Protein AF-D4YV75-F1 (afdb_monomer_lite)

pLDDT: mean 76.71, std 14.88, range [39.53, 92.44]

Structure (mmCIF, N/CA/C/O backbone):
data_AF-D4YV75-F1
#
_entry.id   AF-D4YV75-F1
#
loop_
_atom_site.group_PDB
_atom_site.id
_atom_site.type_symbol
_atom_site.label_atom_id
_atom_site.label_alt_id
_atom_site.label_comp_id
_atom_site.label_asym_id
_atom_site.label_entity_id
_atom_site.label_seq_id
_atom_site.pdbx_PDB_ins_code
_atom_site.Cartn_x
_atom_site.Cartn_y
_atom_site.Cartn_z
_atom_site.occupancy
_atom_site.B_iso_or_equiv
_atom_site.auth_seq_id
_atom_site.auth_comp_id
_atom_site.auth_asym_id
_atom_site.auth_atom_id
_atom_site.pdbx_PDB_model_num
ATOM 1 N N . ASP A 1 1 ? 3.091 2.700 12.219 1.00 57.12 1 ASP A N 1
ATOM 2 C CA . ASP A 1 1 ? 2.696 1.927 11.023 1.00 57.12 1 ASP A CA 1
ATOM 3 C C . ASP A 1 1 ? 1.270 1.452 11.230 1.00 57.12 1 ASP A C 1
ATOM 5 O O . ASP A 1 1 ? 0.926 1.107 12.356 1.00 57.12 1 ASP A O 1
ATOM 9 N N . ARG A 1 2 ? 0.426 1.504 10.202 1.00 67.69 2 ARG A N 1
ATOM 10 C CA . ARG A 1 2 ? -1.005 1.200 10.325 1.00 67.69 2 ARG A CA 1
ATOM 11 C C . ARG A 1 2 ? -1.344 0.069 9.375 1.00 67.69 2 ARG A C 1
ATOM 13 O O . ARG A 1 2 ? -1.240 0.256 8.169 1.00 67.69 2 ARG A O 1
ATOM 20 N N . PHE A 1 3 ? -1.758 -1.055 9.974 1.00 71.12 3 PHE A N 1
ATOM 21 C CA . PHE A 1 3 ? -1.988 -2.395 9.407 1.00 71.12 3 PHE A CA 1
ATOM 22 C C . PHE A 1 3 ? -2.296 -2.436 7.904 1.00 71.12 3 PHE A C 1
ATOM 24 O O . PHE A 1 3 ? -1.703 -3.229 7.177 1.00 71.12 3 PHE A O 1
ATOM 31 N N . ILE A 1 4 ? -3.201 -1.571 7.439 1.00 77.69 4 ILE A N 1
ATOM 32 C CA . ILE A 1 4 ? -3.550 -1.402 6.030 1.00 77.69 4 ILE A CA 1
ATOM 33 C C . ILE A 1 4 ? -3.619 0.095 5.693 1.00 77.69 4 ILE A C 1
ATOM 35 O O . ILE A 1 4 ? -4.326 0.851 6.359 1.00 77.69 4 ILE A O 1
ATOM 39 N N . ARG A 1 5 ? -2.947 0.518 4.610 1.00 80.44 5 ARG A N 1
ATOM 40 C CA . ARG A 1 5 ? -3.091 1.871 4.028 1.00 80.44 5 ARG A CA 1
ATOM 41 C C . ARG A 1 5 ? -4.171 1.962 2.943 1.00 80.44 5 ARG A C 1
ATOM 43 O O . ARG A 1 5 ? -4.772 3.019 2.790 1.00 80.44 5 ARG A O 1
ATOM 50 N N . PHE A 1 6 ? -4.440 0.870 2.222 1.00 82.69 6 PHE A N 1
ATOM 51 C CA . PHE A 1 6 ? -5.451 0.792 1.157 1.00 82.69 6 PHE A CA 1
ATOM 52 C C . PHE A 1 6 ? -6.162 -0.564 1.162 1.00 82.69 6 PHE A C 1
ATOM 54 O O . PHE A 1 6 ? -5.513 -1.591 1.337 1.00 82.69 6 PHE A O 1
ATOM 61 N N . GLY A 1 7 ? -7.472 -0.581 0.903 1.00 85.75 7 GLY A N 1
ATOM 62 C CA . GLY A 1 7 ? -8.258 -1.822 0.866 1.00 85.75 7 GLY A CA 1
ATOM 63 C C . GLY A 1 7 ? -8.709 -2.328 2.240 1.00 85.75 7 GLY A C 1
ATOM 64 O O . GLY A 1 7 ? -8.941 -3.526 2.390 1.00 85.75 7 GLY A O 1
ATOM 65 N N . TYR A 1 8 ? -8.843 -1.429 3.226 1.00 87.50 8 TYR A N 1
ATOM 66 C CA . TYR A 1 8 ? -9.352 -1.755 4.563 1.00 87.50 8 TYR A CA 1
ATOM 67 C C . TYR A 1 8 ? -10.682 -2.516 4.486 1.00 87.50 8 TYR A C 1
ATOM 69 O O . TYR A 1 8 ? -10.765 -3.621 5.001 1.00 87.50 8 TYR A O 1
ATOM 77 N N . ASP A 1 9 ? -11.663 -2.005 3.739 1.00 87.81 9 ASP A N 1
ATOM 78 C CA . ASP A 1 9 ? -13.004 -2.597 3.600 1.00 87.81 9 ASP A CA 1
ATOM 79 C C . ASP A 1 9 ? -12.979 -4.040 3.066 1.00 87.81 9 ASP A C 1
ATOM 81 O O . ASP A 1 9 ? -13.816 -4.870 3.423 1.00 87.81 9 ASP A O 1
ATOM 85 N N . TRP A 1 10 ? -12.011 -4.373 2.204 1.00 91.06 10 TRP A N 1
ATOM 86 C CA . TRP A 1 10 ? -11.849 -5.733 1.687 1.00 91.06 10 TRP A CA 1
ATOM 87 C C . TRP A 1 10 ? -11.320 -6.678 2.771 1.00 91.06 10 TRP A C 1
ATOM 89 O O . TRP A 1 10 ? -11.851 -7.776 2.944 1.00 91.06 10 TRP A O 1
ATOM 99 N N . PHE A 1 11 ? -10.318 -6.236 3.533 1.00 87.94 11 PHE A N 1
ATOM 100 C CA . PHE A 1 11 ? -9.771 -6.991 4.661 1.00 87.94 11 PHE A CA 1
ATOM 101 C C . PHE A 1 11 ? -10.751 -7.089 5.830 1.00 87.94 11 PHE A C 1
ATOM 103 O O . PHE A 1 11 ? -10.843 -8.138 6.453 1.00 87.94 11 PHE A O 1
ATOM 110 N N . GLU A 1 12 ? -11.523 -6.043 6.105 1.00 89.62 12 GLU A N 1
ATOM 111 C CA . GLU A 1 12 ? -12.562 -6.048 7.130 1.00 89.62 12 GLU A CA 1
ATOM 112 C C . GLU A 1 12 ? -13.642 -7.088 6.789 1.00 89.62 12 GLU A C 1
ATOM 114 O O . GLU A 1 12 ? -13.989 -7.926 7.622 1.00 89.62 12 GLU A O 1
ATOM 119 N N . ASN A 1 13 ? -14.089 -7.133 5.528 1.00 90.81 13 ASN A N 1
ATOM 120 C CA . ASN A 1 13 ? -14.983 -8.182 5.032 1.00 90.81 13 ASN A CA 1
ATOM 121 C C . ASN A 1 13 ? -14.348 -9.585 5.047 1.00 90.81 13 ASN A C 1
ATOM 123 O O . ASN A 1 13 ? -15.058 -10.571 5.251 1.00 90.81 13 ASN A O 1
ATOM 127 N N . LEU A 1 14 ? -13.033 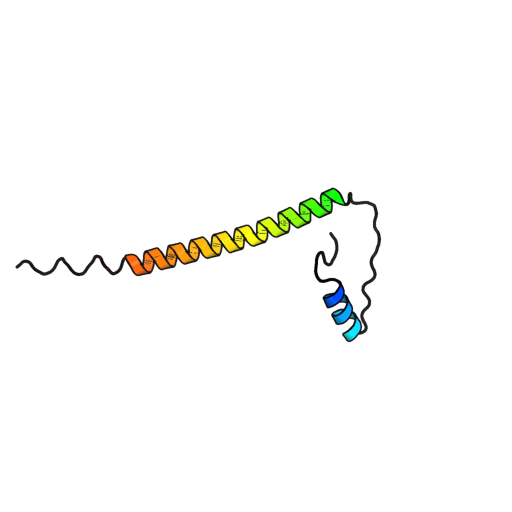-9.706 4.837 1.00 91.50 14 LEU A N 1
ATOM 128 C CA . LEU A 1 14 ? -12.312 -10.975 4.970 1.00 91.50 14 LEU A CA 1
ATOM 129 C C . LEU A 1 14 ? -12.288 -11.444 6.433 1.00 91.50 14 LEU A C 1
ATOM 131 O O . LEU A 1 14 ? -12.674 -12.575 6.715 1.00 91.50 14 LEU A O 1
ATOM 135 N N . CYS A 1 15 ? -11.910 -10.575 7.370 1.00 90.25 15 CYS A N 1
ATOM 136 C CA . CYS A 1 15 ? -11.887 -10.871 8.801 1.00 90.25 15 CYS A CA 1
ATOM 137 C C . CYS A 1 15 ? -13.287 -11.233 9.326 1.00 90.25 15 CYS A C 1
ATOM 139 O O . CYS A 1 15 ? -13.437 -12.273 9.970 1.00 90.25 15 CYS A O 1
ATOM 141 N N . LYS A 1 16 ? -14.329 -10.476 8.943 1.00 91.25 16 LYS A N 1
ATOM 142 C CA . LYS A 1 16 ? -15.735 -10.768 9.284 1.00 91.25 16 LYS A CA 1
ATOM 143 C C . LYS A 1 16 ? -16.179 -12.163 8.827 1.00 91.25 16 LYS A C 1
ATOM 145 O O . LYS A 1 16 ? -16.829 -12.868 9.595 1.00 91.25 16 LYS A O 1
ATOM 150 N N . LYS A 1 17 ? -15.779 -12.616 7.629 1.00 92.44 17 LYS A N 1
ATOM 151 C CA . LYS A 1 17 ? -16.059 -13.988 7.137 1.00 92.44 17 LYS A CA 1
ATOM 152 C C . LYS A 1 17 ? -15.417 -15.093 7.982 1.00 92.44 17 LYS A C 1
ATOM 154 O O . LYS A 1 17 ? -15.908 -16.217 7.963 1.00 92.44 17 LYS A O 1
ATOM 159 N N . HIS A 1 18 ? -14.348 -14.783 8.710 1.00 92.19 18 HIS A N 1
ATOM 160 C CA . HIS A 1 18 ? -13.647 -15.705 9.605 1.00 92.19 18 HIS A CA 1
ATOM 161 C C . HIS A 1 18 ? -13.947 -15.450 11.094 1.00 92.19 18 HIS A C 1
ATOM 163 O O . HIS A 1 18 ? -13.254 -15.987 11.954 1.00 92.19 18 HIS A O 1
ATOM 169 N N . GLY A 1 19 ? -14.961 -14.635 11.420 1.00 91.25 19 GLY A N 1
ATOM 170 C CA . GLY A 1 19 ? -15.329 -14.316 12.806 1.00 91.25 19 GLY A CA 1
ATOM 171 C C . GLY A 1 19 ? -14.298 -13.464 13.557 1.00 91.25 19 GLY A C 1
ATOM 172 O O . GLY A 1 19 ? -14.291 -13.457 14.782 1.00 91.25 19 GLY A O 1
ATOM 173 N N . THR A 1 20 ? -13.410 -12.773 12.837 1.00 89.69 20 THR A N 1
ATOM 174 C CA . THR A 1 20 ? -12.372 -11.896 13.401 1.00 89.69 20 THR A CA 1
ATOM 175 C C . THR A 1 20 ? -12.769 -10.429 13.234 1.00 89.69 20 THR A C 1
ATOM 177 O O . THR A 1 20 ? -13.223 -10.025 12.164 1.00 89.69 20 THR A O 1
ATOM 180 N N . GLU A 1 21 ? -12.552 -9.615 14.265 1.00 85.19 21 GLU A N 1
ATOM 181 C CA . GLU A 1 21 ? -12.783 -8.166 14.243 1.00 85.19 21 GLU A CA 1
ATOM 182 C C . GLU A 1 21 ? -11.451 -7.398 14.191 1.00 85.19 21 GLU A C 1
ATOM 184 O O . GLU A 1 21 ? -10.469 -7.798 14.818 1.00 85.19 21 GLU A O 1
ATOM 189 N N . ILE A 1 22 ? -11.407 -6.293 13.437 1.00 85.94 22 ILE A N 1
ATOM 190 C CA . ILE A 1 22 ? -10.234 -5.411 13.355 1.00 85.94 22 ILE A CA 1
ATOM 191 C C . ILE A 1 22 ? -10.447 -4.228 14.304 1.00 85.94 22 ILE A C 1
ATOM 193 O O . ILE A 1 22 ? -11.180 -3.294 13.988 1.00 85.94 22 ILE A O 1
ATOM 197 N N . ILE A 1 23 ? -9.785 -4.251 15.461 1.00 83.06 23 ILE A N 1
ATOM 198 C CA . ILE A 1 23 ? -9.846 -3.162 16.444 1.00 83.06 23 ILE A CA 1
ATOM 199 C C . ILE A 1 23 ? -8.787 -2.107 16.100 1.00 83.06 23 ILE A C 1
ATOM 201 O O . ILE A 1 23 ? -7.587 -2.382 16.129 1.00 83.06 23 ILE A O 1
ATOM 205 N N . VAL A 1 24 ? -9.222 -0.881 15.797 1.00 78.50 24 VAL A N 1
ATOM 206 C CA . VAL A 1 24 ? -8.324 0.247 15.503 1.00 78.50 24 VAL A CA 1
ATOM 207 C C . VAL A 1 24 ? -7.989 0.998 16.793 1.00 78.50 24 VAL A C 1
ATOM 209 O O . VAL A 1 24 ? -8.801 1.762 17.311 1.00 78.50 24 VAL A O 1
ATOM 212 N N . LEU A 1 25 ? -6.772 0.803 17.303 1.00 75.38 25 LEU A N 1
ATOM 213 C CA . LEU A 1 25 ? -6.236 1.584 18.420 1.00 75.38 25 LEU A CA 1
ATOM 214 C C . LEU A 1 25 ? -5.746 2.949 17.917 1.00 75.38 25 LEU A C 1
ATOM 216 O O . LEU A 1 25 ? -4.850 3.027 17.075 1.00 75.38 25 LEU A O 1
ATOM 220 N N . ASN A 1 26 ? -6.338 4.027 18.430 1.00 68.00 26 ASN A N 1
ATOM 221 C CA . ASN A 1 26 ? -5.996 5.394 18.045 1.00 68.00 26 ASN A CA 1
ATOM 222 C C . ASN A 1 26 ? -4.828 5.932 18.893 1.00 68.00 26 ASN A C 1
ATOM 224 O O . ASN A 1 26 ? -5.037 6.700 19.833 1.00 68.00 26 ASN A O 1
ATOM 228 N N . ASN A 1 27 ? -3.601 5.510 18.578 1.00 63.78 27 ASN A N 1
ATOM 229 C CA . ASN A 1 27 ? -2.396 6.054 19.210 1.00 63.78 27 ASN A CA 1
ATOM 230 C C . ASN A 1 27 ? -2.023 7.396 18.561 1.00 63.78 27 ASN A C 1
ATOM 232 O O . ASN A 1 27 ? -1.712 7.453 17.374 1.00 63.78 27 ASN A O 1
ATOM 236 N N . ILE A 1 28 ? -2.029 8.466 19.359 1.00 59.94 28 ILE A N 1
ATOM 237 C CA . ILE A 1 28 ? -1.813 9.856 18.912 1.00 59.94 28 ILE A CA 1
ATOM 238 C C . ILE A 1 28 ? -0.306 10.195 18.794 1.00 59.94 28 ILE A C 1
ATOM 240 O O . ILE A 1 28 ? 0.066 11.229 18.245 1.00 59.94 28 ILE A O 1
ATOM 244 N N . ASP A 1 29 ? 0.579 9.309 19.265 1.00 61.78 29 ASP A N 1
ATOM 245 C CA . ASP A 1 29 ? 2.020 9.566 19.430 1.00 61.78 29 ASP A CA 1
ATOM 246 C C . ASP A 1 29 ? 2.812 9.759 18.119 1.00 61.78 29 ASP A C 1
ATOM 248 O O . ASP A 1 29 ? 3.970 10.184 18.152 1.00 61.78 29 ASP A O 1
ATOM 252 N N . THR A 1 30 ? 2.226 9.466 16.951 1.00 63.06 30 THR A N 1
ATOM 253 C CA . THR A 1 30 ? 2.850 9.703 15.640 1.00 63.06 30 THR A CA 1
ATOM 254 C C . THR A 1 30 ? 2.172 10.833 14.865 1.00 63.06 30 THR A C 1
ATOM 256 O O . THR A 1 30 ? 0.977 10.811 14.591 1.00 63.06 30 THR A O 1
ATOM 259 N N . SER A 1 31 ? 2.974 11.815 14.432 1.00 73.81 31 SER A N 1
ATOM 260 C CA . SER A 1 31 ? 2.535 12.872 13.507 1.00 73.81 31 SER A CA 1
ATOM 261 C C . SER A 1 31 ? 1.974 12.250 12.212 1.00 73.81 31 SER A C 1
ATOM 263 O O . SER A 1 31 ? 2.733 11.571 11.506 1.00 73.81 31 SER A O 1
ATOM 265 N N . PRO A 1 32 ? 0.690 12.490 11.866 1.00 76.94 32 PRO A N 1
ATOM 266 C CA . PRO A 1 32 ? 0.049 11.873 10.703 1.00 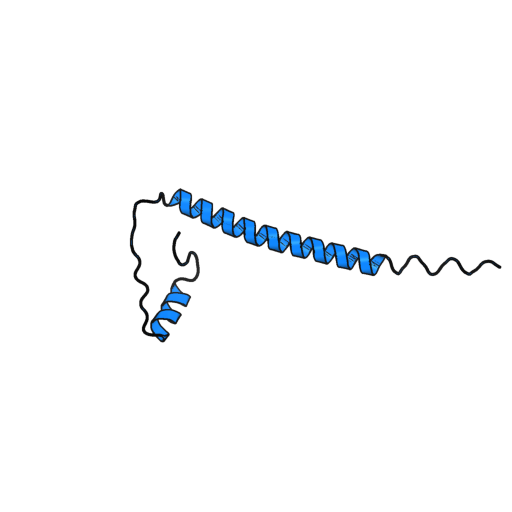76.94 32 PRO A CA 1
ATOM 267 C C . PRO A 1 32 ? 0.785 12.142 9.387 1.00 76.94 32 PRO A C 1
ATOM 269 O O . PRO A 1 32 ? 0.938 11.235 8.567 1.00 76.94 32 PRO A O 1
ATOM 272 N N . ASP A 1 33 ? 1.312 13.356 9.212 1.00 81.38 33 ASP A N 1
ATOM 273 C CA . ASP A 1 33 ? 2.023 13.778 8.001 1.00 81.38 33 ASP A CA 1
ATOM 274 C C . ASP A 1 33 ? 3.290 12.950 7.762 1.00 81.38 33 ASP A C 1
ATOM 276 O O . ASP A 1 33 ? 3.567 12.517 6.641 1.00 81.38 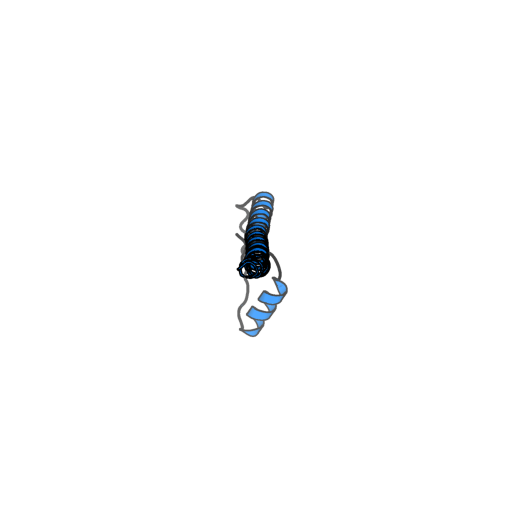33 ASP A O 1
ATOM 280 N N . LYS A 1 34 ? 4.045 12.663 8.831 1.00 82.31 34 LYS A N 1
ATOM 281 C CA . LYS A 1 34 ? 5.273 11.864 8.746 1.00 82.31 34 LYS A CA 1
ATOM 282 C C . LYS A 1 34 ? 4.974 10.417 8.350 1.00 82.31 34 LYS A C 1
ATOM 284 O O . LYS A 1 34 ? 5.736 9.824 7.588 1.00 82.31 34 LYS A O 1
ATOM 289 N N . GLU A 1 35 ? 3.862 9.854 8.824 1.00 81.25 35 GLU A N 1
ATOM 290 C CA . GLU A 1 35 ? 3.412 8.528 8.387 1.00 81.25 35 GLU A CA 1
ATOM 291 C C . GLU A 1 35 ? 2.978 8.532 6.916 1.00 81.25 35 GLU A C 1
ATOM 293 O O . GLU A 1 35 ? 3.377 7.649 6.165 1.00 81.25 35 GLU A O 1
ATOM 298 N N . LEU A 1 36 ? 2.217 9.537 6.469 1.00 84.00 36 LEU A N 1
ATOM 299 C CA . LEU A 1 36 ? 1.800 9.656 5.066 1.00 84.00 36 LEU A CA 1
ATOM 300 C C . LEU A 1 36 ? 3.002 9.740 4.108 1.00 84.00 36 LEU A C 1
ATOM 302 O O . LEU A 1 36 ? 3.009 9.071 3.073 1.00 84.00 36 LEU A O 1
ATOM 306 N N . VAL A 1 37 ? 4.040 10.500 4.472 1.00 87.81 37 VAL A N 1
ATOM 307 C CA . VAL A 1 37 ? 5.286 10.600 3.695 1.00 87.81 37 VAL A CA 1
ATOM 308 C C . VAL A 1 37 ? 6.056 9.272 3.674 1.00 87.81 37 VAL A C 1
ATOM 310 O O . VAL A 1 37 ? 6.514 8.856 2.610 1.00 87.81 37 VAL A O 1
ATOM 313 N N . ASN A 1 38 ? 6.170 8.571 4.807 1.00 86.25 38 ASN A N 1
ATOM 314 C CA . ASN A 1 38 ? 6.865 7.279 4.876 1.00 86.25 38 ASN A CA 1
ATOM 315 C C . ASN A 1 38 ? 6.181 6.193 4.026 1.00 86.25 38 ASN A C 1
ATOM 317 O O . ASN A 1 38 ? 6.857 5.442 3.314 1.00 86.25 38 ASN A O 1
ATOM 321 N N . ASP A 1 39 ? 4.849 6.127 4.052 1.00 86.75 39 ASP A N 1
ATOM 322 C CA . ASP A 1 39 ? 4.074 5.241 3.181 1.00 86.75 39 ASP A CA 1
ATOM 323 C C . ASP A 1 39 ? 4.295 5.575 1.699 1.00 86.75 39 ASP A C 1
ATOM 325 O O . ASP A 1 39 ? 4.546 4.677 0.894 1.00 86.75 39 ASP A O 1
ATOM 329 N N . LEU A 1 40 ? 4.275 6.863 1.331 1.00 89.44 40 LEU A N 1
ATOM 330 C CA . LEU A 1 40 ? 4.525 7.301 -0.045 1.00 89.44 40 LEU A CA 1
ATOM 331 C C . LEU A 1 40 ? 5.931 6.910 -0.529 1.00 89.44 40 LEU A C 1
ATOM 333 O O . LEU A 1 40 ? 6.073 6.383 -1.634 1.00 89.44 40 LEU A O 1
ATOM 337 N N . ILE A 1 41 ? 6.962 7.102 0.300 1.00 90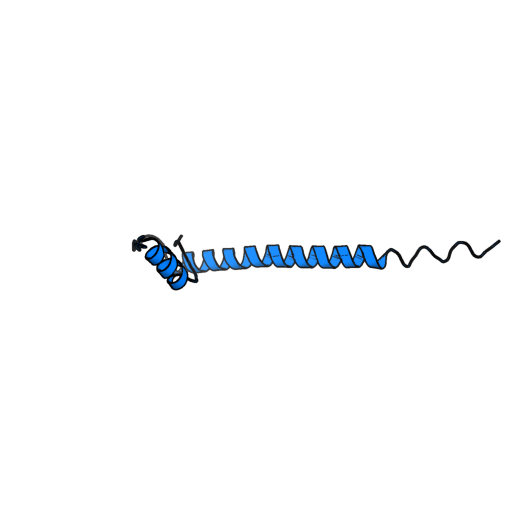.75 41 ILE A N 1
ATOM 338 C CA . ILE A 1 41 ? 8.338 6.670 0.003 1.00 90.75 41 ILE A CA 1
ATOM 339 C C . ILE A 1 41 ? 8.392 5.150 -0.203 1.00 90.75 41 ILE A C 1
ATOM 341 O O . ILE A 1 41 ? 9.000 4.682 -1.167 1.00 90.75 41 ILE A O 1
ATOM 345 N N . SER A 1 42 ? 7.715 4.381 0.653 1.00 88.69 42 SER A N 1
ATOM 346 C CA . SER A 1 42 ? 7.664 2.915 0.569 1.00 88.69 42 SER A CA 1
ATOM 347 C C . SER A 1 42 ? 7.013 2.437 -0.736 1.00 88.69 42 SER A C 1
ATOM 349 O O . SER A 1 42 ? 7.540 1.548 -1.410 1.00 88.69 42 SER A O 1
ATOM 351 N N . ILE A 1 43 ? 5.913 3.077 -1.144 1.00 88.50 43 ILE A N 1
ATOM 352 C CA . ILE A 1 43 ? 5.226 2.823 -2.418 1.00 88.50 43 ILE A CA 1
ATOM 353 C C . ILE A 1 43 ? 6.158 3.126 -3.598 1.00 88.50 43 ILE A C 1
ATOM 355 O O . ILE A 1 43 ? 6.369 2.260 -4.453 1.00 88.50 43 ILE A O 1
ATOM 359 N N . ILE A 1 44 ? 6.753 4.326 -3.630 1.00 92.38 44 ILE A N 1
ATOM 360 C CA . ILE A 1 44 ? 7.677 4.750 -4.693 1.00 92.38 44 ILE A CA 1
ATOM 361 C C . ILE A 1 44 ? 8.840 3.761 -4.807 1.00 92.38 44 ILE A C 1
ATOM 363 O O . ILE A 1 44 ? 9.120 3.291 -5.906 1.00 92.38 44 ILE A O 1
ATOM 367 N N . HIS A 1 45 ? 9.456 3.374 -3.688 1.00 91.56 45 HIS A N 1
ATOM 368 C CA . HIS A 1 45 ? 10.567 2.424 -3.658 1.00 91.56 45 HIS A CA 1
ATOM 369 C C . HIS A 1 45 ? 10.199 1.074 -4.301 1.00 91.56 45 HIS A C 1
ATOM 371 O O . HIS A 1 45 ? 10.881 0.619 -5.223 1.00 91.56 45 HIS A O 1
ATOM 377 N N . VAL A 1 46 ? 9.079 0.460 -3.894 1.00 88.38 46 VAL A N 1
ATOM 378 C CA . VAL A 1 46 ? 8.614 -0.826 -4.454 1.00 88.38 46 VAL A CA 1
ATOM 379 C C . VAL A 1 46 ? 8.361 -0.729 -5.964 1.00 88.38 46 VAL A C 1
ATOM 381 O O . VAL A 1 46 ? 8.764 -1.622 -6.720 1.00 88.38 46 VAL A O 1
ATOM 384 N N . PHE A 1 47 ? 7.733 0.352 -6.435 1.00 90.06 47 PHE A N 1
ATOM 385 C CA . PHE A 1 47 ? 7.506 0.560 -7.868 1.00 90.06 47 PHE A CA 1
ATOM 386 C C . PHE A 1 47 ? 8.799 0.862 -8.639 1.00 90.06 47 PHE A C 1
ATOM 388 O O . PHE A 1 47 ? 8.969 0.344 -9.745 1.00 90.06 47 PHE A O 1
ATOM 395 N N . SER A 1 48 ? 9.745 1.610 -8.064 1.00 90.50 48 SER A N 1
ATOM 396 C CA . SER A 1 48 ? 11.062 1.865 -8.659 1.00 90.50 48 SER A CA 1
ATOM 397 C C . SER A 1 48 ? 11.864 0.575 -8.846 1.00 90.50 48 SER A C 1
ATOM 399 O O . SER A 1 48 ? 12.386 0.347 -9.939 1.00 90.50 48 SER A O 1
ATOM 401 N N . CYS A 1 49 ? 11.899 -0.313 -7.845 1.00 86.38 49 CYS A N 1
ATOM 402 C CA . CYS A 1 49 ? 12.545 -1.625 -7.958 1.00 86.38 49 CYS A CA 1
ATOM 403 C C . CYS A 1 49 ? 11.922 -2.475 -9.079 1.00 86.38 49 CYS A C 1
ATOM 405 O O . CYS A 1 49 ? 12.643 -3.024 -9.917 1.00 86.38 49 CYS A O 1
ATOM 407 N N . ARG A 1 50 ? 10.583 -2.542 -9.145 1.00 87.50 50 ARG A N 1
ATOM 408 C CA . ARG A 1 50 ? 9.853 -3.277 -10.196 1.00 87.50 50 ARG A CA 1
ATOM 409 C C . ARG A 1 50 ? 10.127 -2.711 -11.593 1.00 87.50 50 ARG A C 1
ATOM 411 O O . ARG A 1 50 ? 10.448 -3.468 -12.509 1.00 87.50 50 ARG A O 1
ATOM 418 N N . LEU A 1 51 ? 10.062 -1.389 -11.758 1.00 86.25 51 LEU A N 1
ATOM 419 C CA . LEU A 1 51 ? 10.326 -0.718 -13.034 1.00 86.25 51 LEU A CA 1
ATOM 420 C C . LEU A 1 51 ? 11.782 -0.901 -13.489 1.00 86.25 51 LEU A C 1
ATOM 422 O O . LEU A 1 51 ? 12.030 -1.125 -14.675 1.00 86.25 51 LEU A O 1
ATOM 426 N N . TYR A 1 52 ? 12.743 -0.845 -12.563 1.00 81.44 52 TYR A N 1
ATOM 427 C CA . TYR A 1 52 ? 14.146 -1.130 -12.859 1.00 81.44 52 TYR A CA 1
ATOM 428 C C . TYR A 1 52 ? 14.340 -2.583 -13.320 1.00 81.44 52 TYR A C 1
ATOM 430 O O . TYR A 1 52 ? 14.987 -2.816 -14.342 1.00 81.44 52 TYR A O 1
ATOM 438 N N . GLY A 1 53 ? 13.715 -3.550 -12.637 1.00 80.94 53 GLY A N 1
ATOM 439 C CA . GLY A 1 53 ? 13.715 -4.961 -13.036 1.00 80.94 53 GLY A CA 1
ATOM 440 C C . GLY A 1 53 ? 13.167 -5.181 -14.451 1.00 80.94 53 GLY A C 1
ATOM 441 O O . GLY A 1 53 ? 13.831 -5.808 -15.277 1.00 80.94 53 GLY A O 1
ATOM 442 N N . LEU A 1 54 ? 12.015 -4.582 -14.773 1.00 81.19 54 LEU A N 1
ATOM 443 C CA . LEU A 1 54 ? 11.413 -4.639 -16.112 1.00 81.1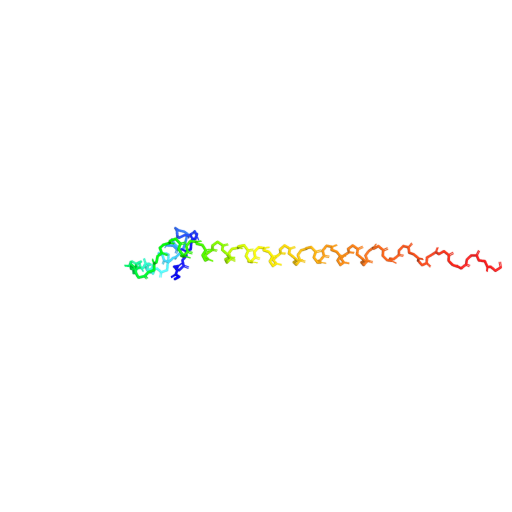9 54 LEU A CA 1
ATOM 444 C C . LEU A 1 54 ? 12.313 -4.008 -17.188 1.00 81.19 54 LEU A C 1
ATOM 446 O O . LEU A 1 54 ? 12.491 -4.585 -18.262 1.00 81.19 54 LEU A O 1
ATOM 450 N N . ARG A 1 55 ? 12.930 -2.852 -16.904 1.00 82.69 55 ARG A N 1
ATOM 451 C CA . ARG A 1 55 ? 13.894 -2.204 -17.814 1.00 82.69 55 ARG A CA 1
ATOM 452 C C . ARG A 1 55 ? 15.135 -3.074 -18.040 1.00 82.69 55 ARG A C 1
ATOM 454 O O . ARG A 1 55 ? 15.573 -3.202 -19.182 1.00 82.69 55 ARG A O 1
ATOM 461 N N . LYS A 1 56 ? 15.669 -3.706 -16.987 1.00 82.56 56 LYS A N 1
ATOM 462 C CA . LYS A 1 56 ? 16.802 -4.643 -17.070 1.00 82.56 56 LYS A CA 1
ATOM 463 C C . LYS A 1 56 ? 16.451 -5.865 -17.921 1.00 82.56 56 LYS A C 1
ATOM 465 O O . LYS A 1 56 ? 17.227 -6.212 -18.805 1.00 82.56 56 LYS A O 1
ATOM 470 N N . TYR A 1 57 ? 15.281 -6.469 -17.710 1.00 77.25 57 TYR A N 1
ATOM 471 C CA . TYR A 1 57 ? 14.818 -7.624 -18.485 1.00 77.25 57 TYR A CA 1
ATOM 472 C C . TYR A 1 57 ? 14.597 -7.277 -19.965 1.00 77.25 57 TYR A C 1
ATOM 474 O O . TYR A 1 57 ? 15.142 -7.948 -20.838 1.00 77.25 57 TYR A O 1
ATOM 482 N N . LYS A 1 58 ? 13.912 -6.161 -20.262 1.00 77.44 58 LYS A N 1
ATOM 483 C CA . LYS A 1 58 ? 13.721 -5.675 -21.640 1.00 77.44 58 LYS A CA 1
ATOM 484 C C . LYS A 1 58 ? 15.050 -5.360 -22.340 1.00 77.44 58 LYS A C 1
ATOM 486 O O . LYS A 1 58 ? 15.181 -5.630 -23.530 1.00 77.44 58 LYS A O 1
ATOM 491 N N . LYS A 1 59 ? 16.041 -4.814 -21.619 1.00 80.88 59 LYS A N 1
ATOM 492 C CA . LYS A 1 59 ? 17.396 -4.599 -22.156 1.00 80.88 59 LYS A CA 1
ATOM 493 C C . LYS A 1 59 ? 18.119 -5.924 -22.418 1.00 80.88 59 LYS A C 1
ATOM 495 O O . LYS A 1 59 ? 18.731 -6.040 -23.470 1.00 80.88 59 LYS A O 1
ATOM 500 N N . LYS A 1 60 ? 18.018 -6.898 -21.503 1.00 79.50 60 LYS A N 1
ATOM 501 C CA . LYS A 1 60 ? 18.640 -8.225 -21.631 1.00 79.50 60 LYS A CA 1
ATOM 502 C C . LYS A 1 60 ? 18.104 -8.988 -22.849 1.00 79.50 60 LYS A C 1
ATOM 504 O O . LYS A 1 60 ? 18.902 -9.362 -23.698 1.00 79.50 60 LYS A O 1
ATOM 509 N N . ILE A 1 61 ? 16.777 -9.097 -22.988 1.00 80.62 61 ILE A N 1
ATOM 510 C CA . ILE A 1 61 ? 16.135 -9.653 -24.193 1.00 80.62 61 ILE A CA 1
ATOM 511 C C . ILE A 1 61 ? 16.659 -8.934 -25.437 1.00 80.62 61 ILE A C 1
ATOM 513 O O . ILE A 1 61 ? 17.147 -9.572 -26.360 1.00 80.62 61 ILE A O 1
ATOM 517 N N . ARG A 1 62 ? 16.621 -7.596 -25.456 1.00 79.94 62 ARG A N 1
ATOM 518 C CA . ARG A 1 62 ? 17.062 -6.839 -26.631 1.00 79.94 62 ARG A CA 1
ATOM 519 C C . ARG A 1 62 ? 18.538 -7.072 -26.986 1.00 79.94 62 ARG A C 1
ATOM 521 O O . ARG A 1 62 ? 18.849 -7.004 -28.163 1.00 79.94 62 ARG A O 1
ATOM 528 N N . SER A 1 63 ? 19.433 -7.314 -26.027 1.00 79.75 63 SER A N 1
ATOM 529 C CA . SER A 1 63 ? 20.820 -7.684 -26.349 1.00 79.75 63 SER A CA 1
ATOM 530 C C . SER A 1 63 ? 20.953 -9.131 -26.815 1.00 79.75 63 SER A C 1
ATOM 532 O O . SER A 1 63 ? 21.722 -9.382 -27.726 1.00 79.75 63 SER A O 1
ATOM 534 N N . GLU A 1 64 ? 20.210 -10.073 -26.230 1.00 77.50 64 GLU A N 1
ATOM 535 C CA . GLU A 1 64 ? 20.293 -11.489 -26.614 1.00 77.50 64 GLU A CA 1
ATOM 536 C C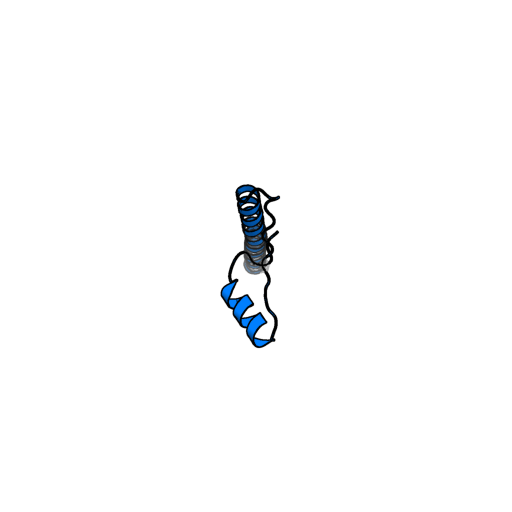 . GLU A 1 64 ? 19.786 -11.702 -28.050 1.00 77.50 64 GLU A C 1
ATOM 538 O O . GLU A 1 64 ? 20.501 -12.275 -28.860 1.00 77.50 64 GLU A O 1
ATOM 543 N N . TYR A 1 65 ? 18.634 -11.130 -28.417 1.00 71.31 65 TYR A N 1
ATOM 544 C CA . TYR A 1 65 ? 18.045 -11.292 -29.758 1.00 71.31 65 TYR A CA 1
ATOM 545 C C . TYR A 1 65 ? 18.594 -10.346 -30.846 1.00 71.31 65 TYR A C 1
ATOM 547 O O . TYR A 1 65 ? 18.169 -10.457 -31.988 1.00 71.31 65 TYR A O 1
ATOM 555 N N . LEU A 1 66 ? 19.484 -9.395 -30.528 1.00 65.94 66 LEU A N 1
ATOM 556 C CA . LEU A 1 66 ? 20.157 -8.552 -31.542 1.00 65.94 66 LEU A CA 1
ATOM 557 C C . LEU A 1 66 ? 21.614 -8.966 -31.802 1.00 65.94 66 LEU A C 1
ATOM 559 O O . LEU A 1 66 ? 22.268 -8.352 -32.641 1.00 65.94 66 LEU A O 1
ATOM 563 N N . ASN A 1 67 ? 22.125 -9.968 -31.085 1.00 58.34 67 ASN A N 1
ATOM 564 C CA . ASN A 1 67 ? 23.494 -10.452 -31.255 1.00 58.34 67 ASN A CA 1
ATOM 565 C C . ASN A 1 67 ? 23.604 -11.627 -32.251 1.00 58.34 67 ASN A C 1
ATOM 567 O O . ASN A 1 67 ? 24.700 -11.863 -32.746 1.00 58.34 67 ASN A O 1
ATOM 571 N N . ASP A 1 68 ? 22.503 -12.314 -32.585 1.00 53.81 68 ASP A N 1
ATOM 572 C CA . ASP A 1 68 ? 22.502 -13.456 -33.524 1.00 53.81 68 ASP A CA 1
ATOM 573 C C . ASP A 1 68 ? 22.621 -13.044 -35.015 1.00 53.81 68 ASP A C 1
ATOM 575 O O . ASP A 1 68 ? 22.977 -13.865 -35.856 1.00 53.81 68 ASP A O 1
ATOM 579 N N . ASP A 1 69 ? 22.385 -11.771 -35.363 1.00 54.47 69 ASP A N 1
ATOM 580 C CA . ASP A 1 69 ? 22.382 -11.267 -36.754 1.00 54.47 69 ASP A CA 1
ATOM 581 C C . ASP A 1 69 ? 23.778 -10.843 -37.294 1.00 54.47 69 ASP A C 1
ATOM 583 O O . ASP A 1 69 ? 23.870 -10.179 -38.330 1.00 54.47 69 ASP A O 1
ATOM 587 N N . GLN A 1 70 ? 24.885 -11.160 -36.606 1.00 49.09 70 GLN A N 1
ATOM 588 C CA . GLN A 1 70 ? 26.239 -10.684 -36.974 1.00 49.09 70 GLN A CA 1
ATOM 589 C C . GLN A 1 70 ? 27.229 -11.764 -37.461 1.00 49.09 70 GLN A C 1
ATOM 591 O O . GLN A 1 70 ? 28.291 -11.387 -37.950 1.00 49.09 70 GLN A O 1
ATOM 596 N N . ASP A 1 71 ? 26.909 -13.065 -37.400 1.00 48.25 71 ASP A N 1
ATOM 597 C CA . ASP A 1 71 ? 27.887 -14.145 -37.683 1.00 48.25 71 ASP A CA 1
ATOM 598 C C . ASP A 1 71 ? 27.741 -14.850 -39.056 1.00 48.25 71 ASP A C 1
ATOM 600 O O . ASP A 1 71 ? 28.523 -15.736 -39.396 1.00 48.25 71 ASP A O 1
ATOM 604 N N . THR A 1 72 ? 26.791 -14.451 -39.911 1.00 45.09 72 THR A N 1
ATOM 605 C CA . THR A 1 72 ? 26.497 -15.130 -41.198 1.00 45.09 72 THR A CA 1
ATOM 606 C C . THR A 1 72 ? 27.015 -14.390 -42.443 1.00 45.09 72 THR A C 1
ATOM 608 O O . THR A 1 72 ? 26.333 -14.295 -43.462 1.00 45.09 72 THR A O 1
ATOM 611 N N . SER A 1 73 ? 28.233 -13.834 -42.402 1.00 45.94 73 SER A N 1
ATOM 612 C CA . SER A 1 73 ? 28.826 -13.126 -43.564 1.00 45.94 73 SER A CA 1
ATOM 613 C C . SER A 1 73 ? 30.330 -13.348 -43.809 1.00 45.94 73 SER A C 1
ATOM 615 O O . SER A 1 73 ? 30.904 -12.692 -44.679 1.00 45.94 73 SER A O 1
ATOM 617 N N . SER A 1 74 ? 30.972 -14.287 -43.106 1.00 43.97 74 SER A N 1
ATOM 618 C CA . SER A 1 74 ? 32.436 -14.479 -43.165 1.00 43.97 74 SER A CA 1
ATOM 619 C C . SER A 1 74 ? 32.925 -15.602 -44.100 1.00 43.97 74 SER A C 1
ATOM 621 O O . SER A 1 74 ? 34.067 -15.550 -44.544 1.00 43.97 74 SER A O 1
ATOM 623 N N . GLU A 1 75 ? 32.101 -16.603 -44.435 1.00 44.31 75 GLU A N 1
ATOM 624 C CA . GLU A 1 75 ? 32.557 -17.827 -45.139 1.00 44.31 75 GLU A CA 1
ATOM 625 C C . GLU A 1 75 ? 32.539 -17.764 -46.682 1.00 44.31 75 GLU A C 1
ATOM 627 O O . GLU A 1 75 ? 32.835 -18.750 -47.351 1.00 44.31 75 GLU A O 1
ATOM 632 N N . ALA A 1 76 ? 32.244 -16.609 -47.286 1.00 45.03 76 ALA A N 1
ATOM 633 C CA . ALA A 1 76 ? 32.094 -16.470 -48.742 1.00 45.03 76 ALA A CA 1
ATOM 634 C C . ALA A 1 76 ? 33.298 -15.817 -49.459 1.00 45.03 76 ALA A C 1
ATOM 636 O O . ALA A 1 76 ? 33.104 -15.003 -50.366 1.00 45.03 76 ALA A O 1
ATOM 637 N N . LYS A 1 77 ? 34.539 -16.162 -49.077 1.00 44.88 77 LYS A N 1
ATOM 638 C CA . LYS A 1 77 ? 35.754 -15.909 -49.885 1.00 44.88 77 LYS A CA 1
ATOM 639 C C . LYS A 1 77 ? 36.799 -17.020 -49.732 1.00 44.88 77 LYS A C 1
ATOM 641 O O . LYS A 1 77 ? 37.656 -16.950 -48.854 1.00 44.88 77 LYS A O 1
ATOM 646 N N . SER A 1 78 ? 36.759 -17.974 -50.659 1.00 39.53 78 SER A N 1
ATOM 647 C CA . SER A 1 78 ? 37.893 -18.807 -51.078 1.00 39.53 78 SER A CA 1
ATOM 648 C C . SER A 1 78 ? 37.936 -18.878 -52.603 1.00 39.53 78 SER A C 1
ATOM 650 O O . SER A 1 78 ? 36.931 -18.471 -53.229 1.00 39.53 78 SER A O 1
#

Radius of gyration: 25.72 Å; chains: 1; bounding box: 54×33×70 Å

Sequence (78 aa):
DRFIRFGYDWFENLCKKHGTEIIVLNNIDTSPDKELVNDLISIIHVFSCRLYGLRKYKKKIRSEYLNDDQDTSSEAKS

Secondary structure (DSSP, 8-state):
--S-SS-HHHHHHHHHHTT--------TTS-HHHHHHHHHHHHHHHHHHHHHHHHHHHHHHHHHTTSGGGSSSSS---

Organism: NCBI:txid585524

Foldseek 3Di:
DFPDPPDPVVVQVVCVVVVHHDDDDDDPPDDPVVVVVVVVVVVVVVVVVVVVVVVVVVVVVVVVVVVVPPPPPDPPDD